Protein AF-A0A6I9YTQ7-F1 (afdb_monomer_lite)

InterPro domains:
  IPR002157 Cobalamin (vitamin B12)-binding protein [PF01122] (11-145)
  IPR051588 Eukaryotic Cobalamin Transport [PTHR10559] (9-143)

Structure (mmCIF, N/CA/C/O backbone):
data_AF-A0A6I9YTQ7-F1
#
_entry.id   AF-A0A6I9YTQ7-F1
#
loop_
_atom_site.group_PDB
_atom_site.id
_atom_site.type_symbol
_atom_site.label_atom_id
_atom_site.label_alt_id
_atom_site.label_comp_id
_atom_site.label_asym_id
_atom_site.label_entity_id
_atom_site.label_seq_id
_atom_site.pdbx_PDB_ins_code
_atom_site.Cartn_x
_atom_site.Cartn_y
_atom_site.Cartn_z
_atom_site.occupancy
_atom_site.B_iso_or_equiv
_atom_site.auth_seq_id
_atom_site.auth_comp_id
_atom_site.auth_asym_id
_atom_site.auth_atom_id
_atom_site.pdbx_PDB_model_num
ATOM 1 N N . MET A 1 1 ? 50.886 -13.003 27.358 1.00 50.38 1 MET A N 1
ATOM 2 C CA . MET A 1 1 ? 50.656 -13.847 26.163 1.00 50.38 1 MET A CA 1
ATOM 3 C C . MET A 1 1 ? 49.632 -14.971 26.428 1.00 50.38 1 MET A C 1
ATOM 5 O O . MET A 1 1 ? 49.794 -16.060 25.910 1.00 50.38 1 MET A O 1
ATOM 9 N N . PHE A 1 2 ? 48.572 -14.715 27.217 1.00 50.53 2 PHE A N 1
ATOM 10 C CA . PHE A 1 2 ? 47.535 -15.708 27.590 1.00 50.53 2 PHE A CA 1
ATOM 11 C C . PHE A 1 2 ? 46.113 -15.321 27.120 1.00 50.53 2 PHE A C 1
ATOM 13 O O . PHE A 1 2 ? 45.214 -16.151 27.140 1.00 50.53 2 PHE A O 1
ATOM 20 N N . PHE A 1 3 ? 45.904 -14.079 26.661 1.00 53.28 3 PHE A N 1
ATOM 21 C CA . PHE A 1 3 ? 44.574 -13.552 26.312 1.00 53.28 3 PHE A CA 1
ATOM 22 C C . PHE A 1 3 ? 44.107 -13.871 24.878 1.00 53.28 3 PHE A C 1
ATOM 24 O O . PHE A 1 3 ? 42.905 -13.945 24.648 1.00 53.28 3 PHE A O 1
ATOM 31 N N . LEU A 1 4 ? 45.017 -14.118 23.923 1.00 53.78 4 LEU A N 1
ATOM 32 C CA . LEU A 1 4 ? 44.629 -14.445 22.538 1.00 53.78 4 LEU A CA 1
ATOM 33 C C . LEU A 1 4 ? 44.036 -15.858 22.386 1.00 53.78 4 LEU A C 1
ATOM 35 O O . LEU A 1 4 ? 43.220 -16.089 21.498 1.00 53.78 4 LEU A O 1
ATOM 39 N N . TRP A 1 5 ? 44.406 -16.802 23.257 1.00 53.66 5 TRP A N 1
ATOM 40 C CA . TRP A 1 5 ? 43.947 -18.196 23.169 1.00 53.66 5 TRP A CA 1
ATOM 41 C C . TRP A 1 5 ? 42.484 -18.395 23.599 1.00 53.66 5 TRP A C 1
ATOM 43 O O . TRP A 1 5 ? 41.856 -19.357 23.171 1.00 53.66 5 TRP A O 1
ATOM 53 N N . LEU A 1 6 ? 41.917 -17.474 24.390 1.00 56.22 6 LEU A N 1
ATOM 54 C CA . LEU A 1 6 ? 40.506 -17.501 24.807 1.00 56.22 6 LEU A CA 1
ATOM 55 C C . LEU A 1 6 ? 39.560 -16.764 23.840 1.00 56.22 6 LEU A C 1
ATOM 57 O O . LEU A 1 6 ? 38.356 -17.004 23.872 1.00 56.22 6 LEU A O 1
ATOM 61 N N . GLN A 1 7 ? 40.077 -15.904 22.955 1.00 58.56 7 GLN A N 1
ATOM 62 C CA . GLN A 1 7 ? 39.262 -15.174 21.969 1.00 58.56 7 GLN A CA 1
ATOM 63 C C . GLN A 1 7 ? 38.873 -16.036 20.761 1.00 58.56 7 GLN A C 1
ATOM 65 O O . GLN A 1 7 ? 37.756 -15.926 20.260 1.00 58.56 7 GLN A O 1
ATOM 70 N N . LEU A 1 8 ? 39.767 -16.924 20.321 1.00 61.59 8 LEU A N 1
ATOM 71 C CA . LEU A 1 8 ? 39.533 -17.874 19.227 1.00 61.59 8 LEU A CA 1
ATOM 72 C C . LEU A 1 8 ? 38.316 -18.797 19.443 1.00 61.59 8 LEU A C 1
ATOM 74 O O . LEU A 1 8 ? 37.478 -18.869 18.541 1.00 61.59 8 LEU A O 1
ATOM 78 N N . PRO A 1 9 ? 38.145 -19.468 20.601 1.00 62.47 9 PRO A N 1
ATOM 79 C CA . PRO A 1 9 ? 36.967 -20.301 20.828 1.00 62.47 9 PRO A CA 1
ATOM 80 C C . PRO A 1 9 ? 35.684 -19.468 20.922 1.00 62.47 9 PRO A C 1
ATOM 82 O O . PRO A 1 9 ? 34.648 -19.922 20.453 1.00 62.47 9 PRO A O 1
ATOM 85 N N . PHE A 1 10 ? 35.746 -18.239 21.448 1.00 61.22 10 PHE A N 1
ATOM 86 C CA . PHE A 1 10 ? 34.584 -17.348 21.555 1.00 61.22 10 PHE A CA 1
ATOM 87 C C . PHE A 1 10 ? 34.112 -16.833 20.182 1.00 61.22 10 PHE A C 1
ATOM 89 O O . PHE A 1 10 ? 32.917 -16.837 19.896 1.00 61.22 10 PHE A O 1
ATOM 96 N N . LEU A 1 11 ? 35.047 -16.464 19.295 1.00 63.09 11 LEU A N 1
ATOM 97 C CA . LEU A 1 11 ? 34.767 -16.085 17.901 1.00 63.09 11 LEU A CA 1
ATOM 98 C C . LEU A 1 11 ? 34.219 -17.255 17.072 1.00 63.09 11 LEU A C 1
ATOM 100 O O . LEU A 1 11 ? 33.341 -17.056 16.229 1.00 63.09 11 LEU A O 1
ATOM 104 N N . SER A 1 12 ? 34.722 -18.466 17.328 1.00 61.56 12 SER A N 1
ATOM 105 C CA . SER A 1 12 ? 34.233 -19.691 16.693 1.00 61.56 12 SER A CA 1
ATOM 106 C C . SER A 1 12 ? 32.809 -20.021 17.157 1.00 61.56 12 SER A C 1
ATOM 108 O O . SER A 1 12 ? 31.930 -20.248 16.328 1.00 61.56 12 SER A O 1
ATOM 110 N N . LEU A 1 13 ? 32.533 -19.931 18.466 1.00 62.69 13 LEU A N 1
ATOM 111 C CA . LEU A 1 13 ? 31.191 -20.139 19.024 1.00 62.69 13 LEU A CA 1
ATOM 112 C C . LEU A 1 13 ? 30.168 -19.137 18.462 1.00 62.69 13 LEU A C 1
ATOM 114 O O . LEU A 1 13 ? 29.038 -19.515 18.166 1.00 62.69 13 LEU A O 1
ATOM 118 N N . PHE A 1 14 ? 30.572 -17.875 18.276 1.00 60.53 14 PHE A N 1
ATOM 119 C CA . PHE A 1 14 ? 29.727 -16.850 17.663 1.00 60.53 14 PHE A CA 1
ATOM 120 C C . PHE A 1 14 ? 29.397 -17.219 16.209 1.00 60.53 14 PHE A C 1
ATOM 122 O O . PHE A 1 14 ? 28.226 -17.274 15.862 1.00 60.53 14 PHE A O 1
ATOM 129 N N . HIS A 1 15 ? 30.378 -17.599 15.380 1.00 61.12 15 HIS A N 1
ATOM 130 C CA . HIS A 1 15 ? 30.109 -18.047 14.003 1.00 61.12 15 HIS A CA 1
ATOM 131 C C . HIS A 1 15 ? 29.115 -19.216 13.931 1.00 61.12 15 HIS A C 1
ATOM 133 O O . HIS A 1 15 ? 28.204 -19.174 13.109 1.00 61.12 15 HIS A O 1
ATOM 139 N N . PHE A 1 16 ? 29.229 -20.215 14.812 1.00 60.81 16 PHE A N 1
ATOM 140 C CA . PHE A 1 16 ? 28.284 -21.341 14.853 1.00 60.81 16 PHE A CA 1
ATOM 141 C C . PHE A 1 16 ? 26.855 -20.938 15.248 1.00 60.81 16 PHE A C 1
ATOM 143 O O . PHE A 1 16 ? 25.898 -21.563 14.797 1.00 60.81 16 PHE A O 1
ATOM 150 N N . LEU A 1 17 ? 26.685 -19.890 16.061 1.00 59.50 17 LEU A N 1
ATOM 151 C CA . LEU A 1 17 ? 25.357 -19.373 16.402 1.00 59.50 17 LEU A CA 1
ATOM 152 C C . LEU A 1 17 ? 24.709 -18.647 15.208 1.00 59.50 17 LEU A C 1
ATOM 154 O O . LEU A 1 17 ? 23.514 -18.825 14.974 1.00 59.50 17 LEU A O 1
ATOM 158 N N . PHE A 1 18 ? 25.486 -17.903 14.410 1.00 57.84 18 PHE A N 1
ATOM 159 C CA . PHE A 1 18 ? 24.973 -17.171 13.239 1.00 57.84 18 PHE A CA 1
ATOM 160 C C . PHE A 1 18 ? 24.726 -18.051 12.006 1.00 57.84 18 PHE A C 1
ATOM 162 O O . PHE A 1 18 ? 23.874 -17.709 11.192 1.00 57.84 18 PHE A O 1
ATOM 169 N N . THR A 1 19 ? 25.405 -19.193 11.862 1.00 57.09 19 THR A N 1
ATOM 170 C CA . THR A 1 19 ? 25.193 -20.103 10.719 1.00 57.09 19 THR A CA 1
ATOM 171 C C . THR A 1 19 ? 23.919 -20.944 10.825 1.00 57.09 19 THR A C 1
ATOM 173 O O . THR A 1 19 ? 23.505 -21.543 9.836 1.00 57.09 19 THR A O 1
ATOM 176 N N . SER A 1 20 ? 23.281 -20.990 12.000 1.00 56.31 20 SER A N 1
ATOM 177 C CA . SER A 1 20 ? 22.066 -21.788 12.231 1.00 56.31 20 SER A CA 1
ATOM 178 C C . SER A 1 20 ? 20.759 -21.082 11.854 1.00 56.31 20 SER A C 1
ATOM 180 O O . SER A 1 20 ? 19.710 -21.724 11.795 1.00 56.31 20 SER A O 1
ATOM 182 N N . VAL A 1 21 ? 20.802 -19.781 11.550 1.00 61.62 21 VAL A N 1
ATOM 183 C CA . VAL A 1 21 ? 19.638 -19.066 11.024 1.00 61.62 21 VAL A CA 1
ATOM 184 C C . VAL A 1 21 ? 19.638 -19.241 9.510 1.00 61.62 21 VAL A C 1
ATOM 186 O O . VAL A 1 21 ? 20.279 -18.481 8.789 1.00 61.62 21 VAL A O 1
ATOM 189 N N . GLN A 1 22 ? 18.922 -20.252 9.014 1.00 63.44 22 GLN A N 1
ATOM 190 C CA . GLN A 1 22 ? 18.491 -20.238 7.619 1.00 63.44 22 GLN A CA 1
ATOM 191 C C . GLN A 1 22 ? 17.595 -19.009 7.450 1.00 63.44 22 GLN A C 1
ATOM 193 O O . GLN A 1 22 ? 16.437 -19.009 7.866 1.00 63.44 22 GLN A O 1
ATOM 198 N N . LEU A 1 23 ? 18.158 -17.925 6.918 1.00 71.25 23 LEU A N 1
ATOM 199 C CA . LEU A 1 23 ? 17.369 -16.786 6.481 1.00 71.25 23 LEU A CA 1
ATOM 200 C C . LEU A 1 23 ? 16.379 -17.321 5.441 1.00 71.25 23 LEU A C 1
ATOM 202 O O . LEU A 1 23 ? 16.788 -17.989 4.491 1.00 71.25 23 LEU A O 1
ATOM 206 N N . CYS A 1 24 ? 15.084 -17.061 5.631 1.00 84.94 24 CYS A N 1
ATOM 207 C CA . CYS A 1 24 ? 14.051 -17.325 4.628 1.00 84.94 24 CYS A CA 1
ATOM 208 C C . CYS A 1 24 ? 14.218 -16.346 3.454 1.00 84.94 24 CYS A C 1
ATOM 210 O O . CYS A 1 24 ? 13.371 -15.485 3.221 1.00 84.94 24 CYS A O 1
ATOM 212 N N . GLU A 1 25 ? 15.353 -16.430 2.768 1.00 85.81 25 GLU A N 1
ATOM 213 C CA . GLU A 1 25 ? 15.684 -15.613 1.617 1.00 85.81 25 GLU A CA 1
ATOM 214 C C . GLU A 1 25 ? 15.081 -16.260 0.375 1.00 85.81 25 GLU A C 1
ATOM 216 O O . GLU A 1 25 ? 15.304 -17.435 0.076 1.00 85.81 25 GLU A O 1
ATOM 221 N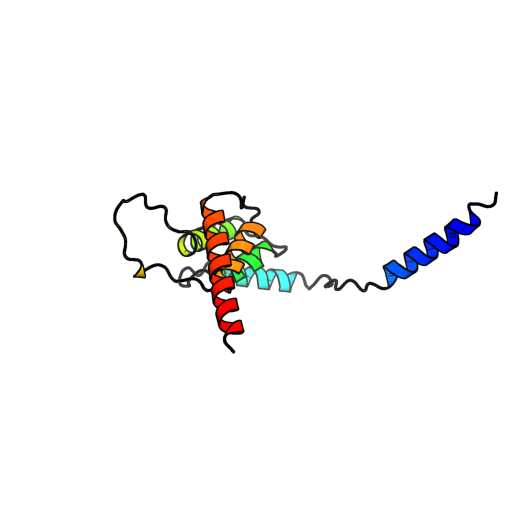 N . ILE A 1 26 ? 14.263 -15.488 -0.331 1.00 84.25 26 ILE A N 1
ATOM 222 C CA . ILE A 1 26 ? 13.717 -15.907 -1.614 1.00 84.25 26 ILE A CA 1
ATOM 223 C C . ILE A 1 26 ? 14.825 -15.669 -2.645 1.00 84.25 26 ILE A C 1
ATOM 225 O O . ILE A 1 26 ? 15.258 -14.523 -2.791 1.00 84.25 26 ILE A O 1
ATOM 229 N N . PRO A 1 27 ? 15.307 -16.708 -3.352 1.00 86.88 27 PRO A N 1
ATOM 230 C CA . PRO A 1 27 ? 16.331 -16.522 -4.370 1.00 86.88 27 PRO A CA 1
ATOM 231 C C . PRO A 1 27 ? 15.807 -15.612 -5.484 1.00 86.88 27 PRO A C 1
ATOM 233 O O . PRO A 1 27 ? 14.601 -15.546 -5.731 1.00 86.88 27 PRO A O 1
ATOM 236 N N . ALA A 1 28 ? 16.720 -14.936 -6.185 1.00 86.38 28 ALA A N 1
ATOM 237 C CA . ALA A 1 28 ? 16.356 -14.110 -7.330 1.00 86.38 28 ALA A CA 1
ATOM 238 C C . ALA A 1 28 ? 15.526 -14.929 -8.337 1.00 86.38 28 ALA A C 1
ATOM 240 O O . ALA A 1 28 ? 15.967 -15.970 -8.830 1.00 86.38 28 ALA A O 1
ATOM 241 N N . GLY A 1 29 ? 14.299 -14.475 -8.595 1.00 85.31 29 GLY A N 1
ATOM 242 C CA . GLY A 1 29 ? 13.380 -15.122 -9.526 1.00 85.31 29 GLY A CA 1
ATOM 243 C C . GLY A 1 29 ? 13.727 -14.844 -10.990 1.00 85.31 29 GLY A C 1
ATOM 244 O O . GLY A 1 29 ? 14.645 -14.089 -11.308 1.00 85.31 29 GLY A O 1
ATOM 245 N N . ASN A 1 30 ? 12.956 -15.437 -11.902 1.00 93.00 30 ASN A N 1
ATOM 246 C CA . ASN A 1 30 ? 13.064 -15.130 -13.326 1.00 93.00 30 ASN A CA 1
ATOM 247 C C . ASN A 1 30 ? 12.597 -13.685 -13.583 1.00 93.00 30 ASN A C 1
ATOM 249 O O . ASN A 1 30 ? 11.425 -13.363 -13.373 1.00 93.00 30 ASN A O 1
ATOM 253 N N . LEU A 1 31 ? 13.516 -12.837 -14.051 1.00 91.62 31 LEU A N 1
ATOM 254 C CA . LEU A 1 31 ? 13.271 -11.413 -14.276 1.00 91.62 31 LEU A CA 1
ATOM 255 C C . LEU A 1 31 ? 12.144 -11.157 -15.288 1.00 91.62 31 LEU A C 1
ATOM 257 O O . LEU A 1 31 ? 11.315 -10.285 -15.050 1.00 91.62 31 LEU A O 1
ATOM 261 N N . GLU A 1 32 ? 12.061 -11.939 -16.366 1.00 93.75 32 GLU A N 1
ATOM 262 C CA . GLU A 1 32 ? 11.019 -11.782 -17.390 1.00 93.75 32 GLU A CA 1
ATOM 263 C C . GLU A 1 32 ? 9.628 -12.079 -16.820 1.00 93.75 32 GLU A C 1
ATOM 265 O O . GLU A 1 32 ? 8.676 -11.351 -17.095 1.00 93.75 32 GLU A O 1
ATOM 270 N N . LEU A 1 33 ? 9.507 -13.108 -15.971 1.00 93.88 33 LEU A N 1
ATOM 271 C CA . LEU A 1 33 ? 8.240 -13.429 -15.304 1.00 93.88 33 LEU A CA 1
ATOM 272 C C . LEU A 1 33 ? 7.829 -12.341 -14.307 1.00 93.88 33 LEU A C 1
ATOM 274 O O . LEU A 1 33 ? 6.650 -12.000 -14.226 1.00 93.88 33 LEU A O 1
ATOM 278 N N . ILE A 1 34 ? 8.789 -11.777 -13.568 1.00 91.75 34 ILE A N 1
ATOM 279 C CA . ILE A 1 34 ? 8.536 -10.673 -12.630 1.00 91.75 34 ILE A CA 1
ATOM 280 C C . ILE A 1 34 ? 8.079 -9.423 -13.394 1.00 91.75 34 ILE A C 1
ATOM 282 O O . ILE A 1 34 ? 7.104 -8.784 -13.002 1.00 91.75 34 ILE A O 1
ATOM 286 N N . GLN A 1 35 ? 8.732 -9.100 -14.511 1.00 92.56 35 GLN A N 1
ATOM 287 C CA . GLN A 1 35 ? 8.359 -7.968 -15.360 1.00 92.56 35 GLN A CA 1
ATOM 288 C C . GLN A 1 35 ? 6.991 -8.167 -16.017 1.00 92.56 35 GLN A C 1
ATOM 290 O O . GLN A 1 35 ? 6.186 -7.234 -16.045 1.00 92.56 35 GLN A O 1
ATOM 295 N N . ALA A 1 36 ? 6.691 -9.381 -16.487 1.00 94.56 36 ALA A N 1
ATOM 296 C CA . ALA A 1 36 ? 5.375 -9.725 -17.013 1.00 94.56 36 ALA A CA 1
ATOM 297 C C . ALA A 1 36 ? 4.286 -9.552 -15.943 1.00 94.56 36 ALA A C 1
ATOM 299 O O . ALA A 1 36 ? 3.274 -8.903 -16.205 1.00 94.56 36 ALA A O 1
ATOM 300 N N . LEU A 1 37 ? 4.520 -10.041 -14.719 1.00 94.06 37 LEU A N 1
ATOM 301 C CA . LEU A 1 37 ? 3.599 -9.847 -13.599 1.00 94.06 37 LEU A CA 1
ATOM 302 C C . LEU A 1 37 ? 3.394 -8.359 -13.289 1.00 94.06 37 LEU A C 1
ATOM 304 O O . LEU A 1 37 ? 2.256 -7.915 -13.168 1.00 94.06 37 LEU A O 1
ATOM 308 N N . ASN A 1 38 ? 4.471 -7.572 -13.208 1.00 93.88 38 ASN A N 1
ATOM 309 C CA . ASN A 1 38 ? 4.370 -6.138 -12.942 1.00 93.88 38 ASN A CA 1
ATOM 310 C C . ASN A 1 38 ? 3.590 -5.404 -14.045 1.00 93.88 38 ASN A C 1
ATOM 312 O O . ASN A 1 38 ? 2.792 -4.515 -13.758 1.00 93.88 38 ASN A O 1
ATOM 316 N N . SER A 1 39 ? 3.770 -5.807 -15.308 1.00 93.12 39 SER A N 1
ATOM 317 C CA . SER A 1 39 ? 3.003 -5.275 -16.437 1.00 93.12 39 SER A CA 1
ATOM 318 C C . SER A 1 39 ? 1.507 -5.567 -16.302 1.00 93.12 39 SER A C 1
ATOM 320 O O . SER A 1 39 ? 0.696 -4.665 -16.507 1.00 93.12 39 SER A O 1
ATOM 322 N N . GLU A 1 40 ? 1.131 -6.785 -15.906 1.00 94.19 40 GLU A N 1
ATOM 323 C CA . GLU A 1 40 ? -0.272 -7.136 -15.654 1.00 94.19 40 GLU A CA 1
ATOM 324 C C . GLU A 1 40 ? -0.863 -6.343 -14.476 1.00 94.19 40 GLU A C 1
ATOM 326 O O . GLU A 1 40 ? -1.976 -5.829 -14.582 1.00 94.19 40 GLU A O 1
ATOM 331 N N . LEU A 1 41 ? -0.105 -6.146 -13.389 1.00 94.19 41 LEU A N 1
ATOM 332 C CA . LEU A 1 41 ? -0.542 -5.306 -12.264 1.00 94.19 41 LEU A CA 1
ATOM 333 C C . LEU A 1 41 ? -0.750 -3.842 -12.687 1.00 94.19 41 LEU A C 1
ATOM 335 O O . LEU A 1 41 ? -1.724 -3.215 -12.273 1.00 94.19 41 LEU A O 1
ATOM 339 N N . LEU A 1 42 ? 0.122 -3.299 -13.542 1.00 93.69 42 LEU A N 1
ATOM 340 C CA . LEU A 1 42 ? -0.031 -1.941 -14.074 1.00 93.69 42 LEU A CA 1
ATOM 341 C C . LEU A 1 42 ? -1.260 -1.807 -14.981 1.00 93.69 42 LEU A C 1
ATOM 343 O O . LEU A 1 42 ? -1.958 -0.800 -14.900 1.00 93.69 42 LEU A O 1
ATOM 347 N N . LYS A 1 43 ? -1.568 -2.819 -15.802 1.00 92.62 43 LYS A N 1
ATOM 348 C CA . LYS A 1 43 ? -2.807 -2.838 -16.600 1.00 92.62 43 LYS A CA 1
ATOM 349 C C . LYS A 1 43 ? -4.049 -2.865 -15.709 1.00 92.62 43 LYS A C 1
ATOM 351 O O . LYS A 1 43 ? -5.022 -2.183 -16.011 1.00 92.62 43 LYS A O 1
ATOM 356 N N . ALA A 1 44 ? -4.013 -3.619 -14.609 1.00 91.88 44 ALA A N 1
ATOM 357 C CA . ALA A 1 44 ? -5.108 -3.651 -13.641 1.00 91.88 44 ALA A CA 1
ATOM 358 C C . ALA A 1 44 ? -5.305 -2.289 -12.949 1.00 91.88 44 ALA A C 1
ATOM 360 O O . ALA A 1 44 ? -6.436 -1.869 -12.722 1.00 91.88 44 ALA A O 1
ATOM 361 N N . VAL A 1 45 ? -4.216 -1.568 -12.664 1.00 91.69 45 VAL A N 1
ATOM 362 C CA . VAL A 1 45 ? -4.265 -0.196 -12.134 1.00 91.69 45 VAL A CA 1
ATOM 363 C C . VAL A 1 45 ? -4.890 0.791 -13.124 1.00 91.69 45 VAL A C 1
ATOM 365 O O . VAL A 1 45 ? -5.659 1.663 -12.707 1.00 91.69 45 VAL A O 1
ATOM 368 N N . ASP A 1 46 ? -4.600 0.642 -14.418 1.00 88.12 46 ASP A N 1
ATOM 369 C CA . ASP A 1 46 ? -5.158 1.492 -15.477 1.00 88.12 46 ASP A CA 1
ATOM 370 C C . ASP A 1 46 ? -6.664 1.268 -15.698 1.00 88.12 46 ASP A C 1
ATOM 372 O O . ASP A 1 46 ? -7.340 2.139 -16.253 1.00 88.12 46 ASP A O 1
ATOM 376 N N . ASP A 1 47 ? -7.215 0.129 -15.264 1.00 85.06 47 ASP A N 1
ATOM 377 C CA . ASP A 1 47 ? -8.648 -0.142 -15.355 1.00 85.06 47 ASP A CA 1
ATOM 378 C C . ASP A 1 47 ? -9.429 0.745 -14.365 1.00 85.06 47 ASP A C 1
ATOM 380 O O . ASP A 1 47 ? -9.655 0.440 -13.189 1.00 85.06 47 ASP A O 1
ATOM 384 N N . GLY A 1 48 ? -9.848 1.906 -14.866 1.00 78.00 48 GLY A N 1
ATOM 385 C CA . GLY A 1 48 ? -10.651 2.884 -14.136 1.00 78.00 48 GLY A CA 1
ATOM 386 C C . GLY A 1 48 ? -12.081 2.431 -13.828 1.00 78.00 48 GLY A C 1
ATOM 387 O O . GLY A 1 48 ? -12.783 3.144 -13.111 1.00 78.00 48 GLY A O 1
ATOM 388 N N . SER A 1 49 ? -12.533 1.286 -14.355 1.00 78.81 49 SER A N 1
ATOM 389 C CA . SER A 1 49 ? -13.894 0.787 -14.125 1.00 78.81 49 SER A CA 1
ATOM 390 C C . SER A 1 49 ? -14.083 0.172 -12.736 1.00 78.81 49 SER A C 1
ATOM 392 O O . SER A 1 49 ? -15.208 0.116 -12.234 1.00 78.81 49 SER A O 1
ATOM 394 N N . GLN A 1 50 ? -12.988 -0.248 -12.097 1.00 83.44 50 GLN A N 1
ATOM 395 C CA . GLN A 1 50 ? -13.001 -0.919 -10.801 1.00 83.44 50 GLN A CA 1
ATOM 396 C C . GLN A 1 50 ? -12.700 0.049 -9.649 1.00 83.44 50 GLN A C 1
ATOM 398 O O . GLN A 1 50 ? -11.984 1.049 -9.790 1.00 83.44 50 GLN A O 1
ATOM 403 N N . GLU A 1 51 ? -13.260 -0.254 -8.476 1.00 86.12 51 GLU A N 1
ATOM 404 C CA . GLU A 1 51 ? -12.910 0.445 -7.240 1.00 86.12 51 GLU A CA 1
ATOM 405 C C . GLU A 1 51 ? -11.444 0.140 -6.882 1.00 86.12 51 GLU A C 1
ATOM 407 O O . GLU A 1 51 ? -11.042 -1.022 -6.948 1.00 86.12 51 GLU A O 1
ATOM 412 N N . PRO A 1 52 ? -10.627 1.147 -6.524 1.00 91.88 52 PRO A N 1
ATOM 413 C CA . PRO A 1 52 ? -9.205 0.928 -6.306 1.00 91.88 52 PRO A CA 1
ATOM 414 C C . PRO A 1 52 ? -8.946 0.070 -5.058 1.00 91.88 52 PRO A C 1
ATOM 416 O O . PRO A 1 52 ? -9.363 0.416 -3.952 1.00 91.88 52 PRO A O 1
ATOM 419 N N . ASP A 1 53 ? -8.201 -1.021 -5.237 1.00 93.12 53 ASP A N 1
ATOM 420 C CA . ASP A 1 53 ? -7.728 -1.906 -4.170 1.00 93.12 53 ASP A CA 1
ATOM 421 C C . ASP A 1 53 ? -6.350 -1.450 -3.634 1.00 93.12 53 ASP A C 1
ATOM 423 O O . ASP A 1 53 ? -5.381 -1.382 -4.405 1.00 93.12 53 ASP A O 1
ATOM 427 N N . PRO A 1 54 ? -6.211 -1.151 -2.327 1.00 95.31 54 PRO A N 1
ATOM 428 C CA . PRO A 1 54 ? -4.932 -0.791 -1.719 1.00 95.31 54 PRO A CA 1
ATOM 429 C C . PRO A 1 54 ? -3.893 -1.924 -1.721 1.00 95.31 54 PRO A C 1
ATOM 431 O O . PRO A 1 54 ? -2.699 -1.631 -1.632 1.00 95.31 54 PRO A O 1
ATOM 434 N N . SER A 1 55 ? -4.299 -3.193 -1.838 1.00 95.69 55 SER A N 1
ATOM 435 C CA . SER A 1 55 ? -3.376 -4.329 -1.951 1.00 95.69 55 SER A CA 1
ATOM 436 C C . SER A 1 55 ? -2.566 -4.275 -3.252 1.00 95.69 55 SER A C 1
ATOM 438 O O . SER A 1 55 ? -1.351 -4.478 -3.233 1.00 95.69 55 SER A O 1
ATOM 440 N N . LEU A 1 56 ? -3.215 -3.887 -4.356 1.00 95.50 56 LEU A N 1
ATOM 441 C CA . LEU A 1 56 ? -2.593 -3.729 -5.668 1.00 95.50 56 LEU A CA 1
ATOM 442 C C . LEU A 1 56 ? -1.544 -2.614 -5.650 1.00 95.50 56 LEU A C 1
ATOM 444 O O . LEU A 1 56 ? -0.427 -2.784 -6.138 1.00 95.50 56 LEU A O 1
ATOM 448 N N . TYR A 1 57 ? -1.877 -1.491 -5.010 1.00 96.00 57 TYR A N 1
ATOM 449 C CA . TYR A 1 57 ? -0.928 -0.399 -4.817 1.00 96.00 57 TYR A CA 1
ATOM 450 C C . TYR A 1 57 ? 0.279 -0.825 -3.977 1.00 96.00 57 TYR A C 1
ATOM 452 O O . TYR A 1 57 ? 1.421 -0.528 -4.326 1.00 96.00 57 TYR A O 1
ATOM 460 N N . LEU A 1 58 ? 0.036 -1.542 -2.875 1.00 96.25 58 LEU A N 1
ATOM 461 C CA . LEU A 1 58 ? 1.098 -2.035 -2.005 1.00 96.25 58 LEU A CA 1
ATOM 462 C C . LEU A 1 58 ? 2.026 -3.008 -2.747 1.00 96.25 58 LEU A C 1
ATOM 464 O O . LEU A 1 58 ? 3.240 -2.906 -2.594 1.00 96.25 58 LEU A O 1
ATOM 468 N N . ALA A 1 59 ? 1.479 -3.895 -3.583 1.00 95.38 59 ALA A N 1
ATOM 469 C CA . ALA A 1 59 ? 2.263 -4.813 -4.408 1.00 95.38 59 ALA A CA 1
ATOM 470 C C . ALA A 1 59 ? 3.200 -4.065 -5.371 1.00 95.38 59 ALA A C 1
ATOM 472 O O . ALA A 1 59 ? 4.389 -4.370 -5.415 1.00 95.38 59 ALA A O 1
ATOM 473 N N . LEU A 1 60 ? 2.704 -3.039 -6.073 1.00 95.25 60 LEU A N 1
ATOM 474 C CA . LEU A 1 60 ? 3.527 -2.209 -6.964 1.00 95.25 60 LEU A CA 1
ATOM 475 C C . LEU A 1 60 ? 4.622 -1.445 -6.205 1.00 95.25 60 LEU A C 1
ATOM 477 O O . LEU A 1 60 ? 5.762 -1.378 -6.653 1.00 95.25 60 LEU A O 1
ATOM 481 N N . ARG A 1 61 ? 4.309 -0.902 -5.021 1.00 95.25 61 ARG A N 1
ATOM 482 C CA . ARG A 1 61 ? 5.287 -0.165 -4.202 1.00 95.25 61 ARG A CA 1
ATOM 483 C C . ARG A 1 61 ? 6.367 -1.042 -3.576 1.00 95.25 61 ARG A C 1
ATOM 485 O O . ARG A 1 61 ? 7.441 -0.525 -3.285 1.00 95.25 61 ARG A O 1
ATOM 492 N N . LEU A 1 62 ? 6.078 -2.318 -3.331 1.00 93.50 62 LEU A N 1
ATOM 493 C CA . LEU A 1 62 ? 7.036 -3.289 -2.791 1.00 93.50 62 LEU A CA 1
ATOM 494 C C . LEU A 1 62 ? 7.770 -4.083 -3.885 1.00 93.50 62 LEU A C 1
ATOM 496 O O . LEU A 1 62 ? 8.715 -4.803 -3.570 1.00 93.50 62 LEU A O 1
ATOM 500 N N . SER A 1 63 ? 7.338 -3.969 -5.143 1.00 92.25 63 SER A N 1
ATOM 501 C CA . SER A 1 63 ? 8.028 -4.519 -6.311 1.00 92.25 63 SER A CA 1
ATOM 502 C C . SER A 1 63 ? 9.367 -3.815 -6.541 1.00 92.25 63 SER A C 1
ATOM 504 O O . SER A 1 63 ? 9.547 -2.667 -6.148 1.00 92.25 63 SER A O 1
ATOM 506 N N . ASN A 1 64 ? 10.295 -4.484 -7.227 1.00 89.00 64 ASN A N 1
ATOM 507 C CA . ASN A 1 64 ? 11.540 -3.860 -7.688 1.00 89.00 64 ASN A CA 1
ATOM 508 C C . ASN A 1 64 ? 11.337 -2.973 -8.931 1.00 89.00 64 ASN A C 1
ATOM 510 O O . ASN A 1 64 ? 12.203 -2.164 -9.253 1.00 89.00 64 ASN A O 1
ATOM 514 N N . GLU A 1 65 ? 10.225 -3.149 -9.645 1.00 89.06 65 GLU A N 1
ATOM 515 C CA . GLU A 1 65 ? 9.924 -2.462 -10.901 1.00 89.06 65 GLU A CA 1
ATOM 516 C C . GLU A 1 65 ? 8.818 -1.429 -10.669 1.00 89.06 65 GLU A C 1
ATOM 518 O O . GLU A 1 65 ? 7.708 -1.785 -10.266 1.00 89.06 65 GLU A O 1
ATOM 523 N N . HIS A 1 66 ? 9.096 -0.158 -10.964 1.00 91.44 66 HIS A N 1
ATOM 524 C CA . HIS A 1 66 ? 8.195 0.947 -10.634 1.00 91.44 66 HIS A CA 1
ATOM 525 C C . HIS A 1 66 ? 7.735 1.738 -11.853 1.00 91.44 66 HIS A C 1
ATOM 527 O O . HIS A 1 66 ? 8.527 2.091 -12.728 1.00 91.44 66 HIS A O 1
ATOM 533 N N . ASN A 1 67 ? 6.464 2.134 -11.833 1.00 93.69 67 ASN A N 1
ATOM 534 C CA . ASN A 1 67 ? 5.940 3.198 -12.683 1.00 93.69 67 ASN A CA 1
ATOM 535 C C . ASN A 1 67 ? 5.378 4.296 -11.778 1.00 93.69 67 ASN A C 1
ATOM 537 O O . ASN A 1 67 ? 4.197 4.308 -11.437 1.00 93.69 67 ASN A O 1
ATOM 541 N N . LEU A 1 68 ? 6.254 5.215 -11.366 1.00 93.56 68 LEU A N 1
ATOM 542 C CA . LEU A 1 68 ? 5.943 6.226 -10.350 1.00 93.56 68 LEU A CA 1
ATOM 543 C C . LEU A 1 68 ? 4.796 7.165 -10.745 1.00 93.56 68 LEU A C 1
ATOM 545 O O . LEU A 1 68 ? 4.138 7.719 -9.867 1.00 93.56 68 LEU A O 1
ATOM 549 N N . GLU A 1 69 ? 4.578 7.374 -12.043 1.00 94.31 69 GLU A N 1
ATOM 550 C CA . GLU A 1 69 ? 3.475 8.189 -12.552 1.00 94.31 69 GLU A CA 1
ATOM 551 C C . GLU A 1 69 ? 2.139 7.487 -12.307 1.00 94.31 69 GLU A C 1
ATOM 553 O O . GLU A 1 69 ? 1.308 8.003 -11.559 1.00 94.31 69 GLU A O 1
ATOM 558 N N . LYS A 1 70 ? 1.987 6.256 -12.807 1.00 93.38 70 LYS A N 1
ATOM 559 C CA . LYS A 1 70 ? 0.772 5.454 -12.603 1.00 93.38 70 LYS A CA 1
ATOM 560 C C . LYS A 1 70 ? 0.512 5.136 -11.137 1.00 93.38 70 LYS A C 1
ATOM 562 O O . LYS A 1 70 ? -0.623 5.191 -10.672 1.00 93.38 70 LYS A O 1
ATOM 567 N N . GLU A 1 71 ? 1.564 4.838 -10.379 1.00 95.31 71 GLU A N 1
ATOM 568 C CA . GLU A 1 71 ? 1.467 4.626 -8.935 1.00 95.31 71 GLU A CA 1
ATOM 569 C C . GLU A 1 71 ? 0.923 5.873 -8.224 1.00 95.31 71 GLU A C 1
ATOM 571 O O . GLU A 1 71 ? 0.078 5.755 -7.336 1.00 95.31 71 GLU A O 1
ATOM 576 N N . ARG A 1 72 ? 1.366 7.076 -8.611 1.00 95.06 72 ARG A N 1
ATOM 577 C CA . ARG A 1 72 ? 0.852 8.328 -8.039 1.00 95.06 72 ARG A CA 1
ATOM 578 C C . ARG A 1 72 ? -0.621 8.533 -8.384 1.00 95.06 72 ARG A C 1
ATOM 580 O O . ARG A 1 72 ? -1.410 8.802 -7.485 1.00 95.06 72 ARG A O 1
ATOM 587 N N . GLU A 1 73 ? -0.996 8.355 -9.646 1.00 94.38 73 GLU A N 1
ATOM 588 C CA . GLU A 1 73 ? -2.389 8.490 -10.091 1.00 94.38 73 GLU A CA 1
ATOM 589 C C . GLU A 1 73 ? -3.320 7.506 -9.369 1.00 94.38 73 GLU A C 1
ATOM 591 O O . GLU A 1 73 ? -4.409 7.865 -8.911 1.00 94.38 73 GLU A O 1
ATOM 596 N N . TYR A 1 74 ? -2.879 6.259 -9.194 1.00 95.75 74 TYR A N 1
ATOM 597 C CA . TYR A 1 74 ? -3.648 5.248 -8.474 1.00 95.75 74 TYR A CA 1
ATOM 598 C C . TYR A 1 74 ? -3.764 5.553 -6.976 1.00 95.75 74 TYR A C 1
ATOM 600 O O . TYR A 1 74 ? -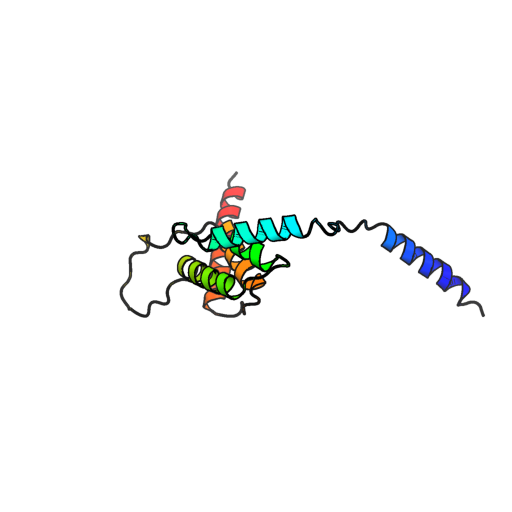4.814 5.340 -6.363 1.00 95.75 74 TYR A O 1
ATOM 608 N N . LEU A 1 75 ? -2.715 6.114 -6.375 1.00 95.12 75 LEU A N 1
ATOM 609 C CA . LEU A 1 75 ? -2.743 6.576 -4.991 1.00 95.12 75 LEU A CA 1
ATOM 610 C C . LEU A 1 75 ? -3.689 7.764 -4.779 1.00 95.12 75 LEU A C 1
ATOM 612 O O . LEU A 1 75 ? -4.329 7.853 -3.727 1.00 95.12 75 LEU A O 1
ATOM 616 N N . ASP A 1 76 ? -3.818 8.653 -5.761 1.00 92.94 76 ASP A N 1
ATOM 617 C CA . ASP A 1 76 ? -4.791 9.745 -5.720 1.00 92.94 76 ASP A CA 1
ATOM 618 C C . ASP A 1 76 ? -6.227 9.199 -5.768 1.00 92.94 76 ASP A C 1
ATOM 620 O O . ASP A 1 76 ? -7.084 9.632 -4.988 1.00 92.94 76 ASP A O 1
ATOM 624 N N . ARG A 1 77 ? -6.482 8.166 -6.587 1.00 92.62 77 ARG A N 1
ATOM 625 C CA . ARG A 1 77 ? -7.762 7.432 -6.585 1.00 92.62 77 ARG A CA 1
ATOM 626 C C . ARG A 1 77 ? -8.048 6.796 -5.223 1.00 92.62 77 ARG A C 1
ATOM 628 O O . ARG A 1 77 ? -9.136 6.995 -4.682 1.00 92.62 77 ARG A O 1
ATOM 635 N N . LEU A 1 78 ? -7.078 6.084 -4.639 1.00 93.06 78 LEU A N 1
ATOM 636 C CA . LEU A 1 78 ? -7.200 5.521 -3.287 1.00 93.06 78 LEU A CA 1
ATOM 637 C C . LEU A 1 78 ? -7.481 6.618 -2.255 1.00 93.06 78 LEU A C 1
ATOM 639 O O . LEU A 1 78 ? -8.383 6.500 -1.431 1.00 93.06 78 LEU A O 1
ATOM 643 N N . THR A 1 79 ? -6.767 7.735 -2.327 1.00 91.38 79 THR A N 1
ATOM 644 C CA . THR A 1 79 ? -6.981 8.875 -1.433 1.00 91.38 79 THR A CA 1
ATOM 645 C C . THR A 1 79 ? -8.420 9.387 -1.506 1.00 91.38 79 THR A C 1
ATOM 647 O O . THR A 1 79 ? -9.023 9.638 -0.461 1.00 91.38 79 THR A O 1
ATOM 650 N N . GLY A 1 80 ? -9.002 9.467 -2.706 1.00 88.75 80 GLY A N 1
ATOM 651 C CA . GLY A 1 80 ? -10.399 9.859 -2.906 1.00 88.75 80 GLY A CA 1
ATOM 652 C C . GLY A 1 80 ? -11.428 8.913 -2.271 1.00 88.75 80 GLY A C 1
ATOM 653 O O . GLY A 1 80 ? -12.509 9.369 -1.896 1.00 88.75 80 GLY A O 1
ATOM 654 N N . VAL A 1 81 ? -11.095 7.627 -2.115 1.00 88.38 81 VAL A N 1
ATOM 655 C CA . VAL A 1 81 ? -11.961 6.612 -1.484 1.00 88.38 81 VAL A CA 1
ATOM 656 C C . VAL A 1 81 ? -11.804 6.599 0.038 1.00 88.38 81 VAL A C 1
ATOM 658 O O . VAL A 1 81 ? -12.796 6.549 0.768 1.00 88.38 81 VAL A O 1
ATOM 661 N N . TYR A 1 82 ? -10.564 6.648 0.531 1.00 87.06 82 TYR A N 1
ATOM 662 C CA . TYR A 1 82 ? -10.255 6.383 1.938 1.00 87.06 82 TYR A CA 1
ATOM 663 C C . TYR A 1 82 ? -10.137 7.640 2.805 1.00 87.06 82 TYR A C 1
ATOM 665 O O . TYR A 1 82 ? -10.354 7.557 4.017 1.00 87.06 82 TYR A O 1
ATOM 673 N N . GLN A 1 83 ? -9.794 8.804 2.242 1.00 82.69 83 GLN A N 1
ATOM 674 C CA . GLN A 1 83 ? -9.713 10.031 3.033 1.00 82.69 83 GLN A CA 1
ATOM 675 C C . GLN A 1 83 ? -11.082 10.709 3.144 1.00 82.69 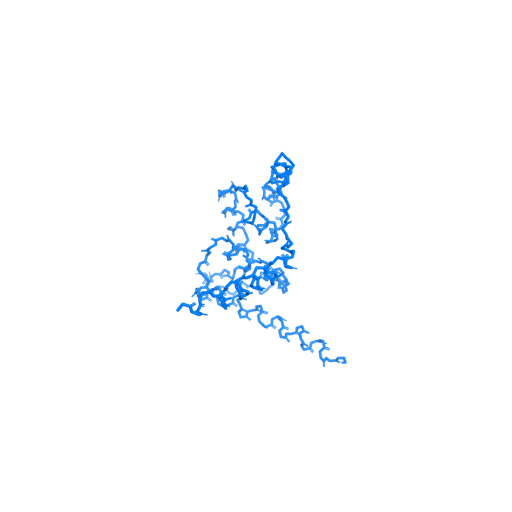83 GLN A C 1
ATOM 677 O O . GLN A 1 83 ? -11.814 10.831 2.160 1.00 82.69 83 GLN A O 1
ATOM 682 N N . PRO A 1 84 ? -11.449 11.210 4.336 1.00 64.94 84 PRO A N 1
ATOM 683 C CA . PRO A 1 84 ? -12.625 12.048 4.460 1.00 64.94 84 PRO A CA 1
ATOM 684 C C . PRO A 1 84 ? -12.401 13.313 3.630 1.00 64.94 84 PRO A C 1
ATOM 686 O O . PRO A 1 84 ? -11.471 14.067 3.907 1.00 64.94 84 PRO A O 1
ATOM 689 N N . GLN A 1 85 ? -13.259 13.558 2.636 1.00 59.12 85 GLN A N 1
ATOM 690 C CA . GLN A 1 85 ? -13.279 14.840 1.937 1.00 59.12 85 GLN A CA 1
ATOM 691 C C . GLN A 1 85 ? -13.363 15.950 2.987 1.00 59.12 85 GLN A C 1
ATOM 693 O O . GLN A 1 85 ? -14.328 16.011 3.756 1.00 59.12 85 GLN A O 1
ATOM 698 N N . SER A 1 86 ? -12.330 16.790 3.059 1.00 45.38 86 SER A N 1
ATOM 699 C CA . SER A 1 86 ? -12.373 18.010 3.854 1.00 45.38 86 SER A CA 1
ATOM 700 C C . SER A 1 86 ? -13.551 18.823 3.346 1.00 45.38 86 SER A C 1
ATOM 702 O O . SER A 1 86 ? -13.537 19.291 2.209 1.00 45.38 86 SER A O 1
ATOM 704 N N . SER A 1 87 ? -14.597 18.934 4.162 1.00 41.97 87 SER A N 1
ATOM 705 C CA . SER A 1 87 ? -15.794 19.708 3.863 1.00 41.97 87 SER A CA 1
ATOM 706 C C . SER A 1 87 ? -15.413 21.170 3.626 1.00 41.97 87 SER A C 1
ATOM 708 O O . SER A 1 87 ? -15.404 21.977 4.549 1.00 41.97 87 SER A O 1
ATOM 710 N N . ARG A 1 88 ? -15.071 21.523 2.384 1.00 44.16 88 ARG A N 1
ATOM 711 C CA . ARG A 1 88 ? -14.939 22.918 1.947 1.00 44.16 88 ARG A CA 1
ATOM 712 C C . ARG A 1 88 ? -16.307 23.533 1.639 1.00 44.16 88 ARG A C 1
ATOM 714 O O . ARG A 1 88 ? -16.437 24.749 1.608 1.00 44.16 88 ARG A O 1
ATOM 721 N N . SER A 1 89 ? -17.344 22.711 1.487 1.00 42.03 89 SER A N 1
ATOM 722 C CA . SER A 1 89 ? -18.739 23.144 1.466 1.00 42.03 89 SER A CA 1
ATOM 723 C C . SER A 1 89 ? -19.415 22.702 2.760 1.00 42.03 89 SER A C 1
ATOM 725 O O . SER A 1 89 ? -19.524 21.503 3.010 1.00 42.03 89 SER A O 1
ATOM 727 N N . GLY A 1 90 ? -19.878 23.653 3.574 1.00 40.78 90 GLY A N 1
ATOM 728 C CA . GLY A 1 90 ? -20.647 23.433 4.808 1.00 40.78 90 GLY A CA 1
ATOM 729 C C . GLY A 1 90 ? -22.045 22.840 4.590 1.00 40.78 90 GLY A C 1
ATOM 730 O O . GLY A 1 90 ? -22.989 23.234 5.263 1.00 40.78 90 GLY A O 1
ATOM 731 N N . ILE A 1 91 ? -22.187 21.915 3.643 1.00 40.62 91 ILE A N 1
ATOM 732 C CA . ILE A 1 91 ? -23.397 21.137 3.409 1.00 40.62 91 ILE A CA 1
ATOM 733 C C . ILE A 1 91 ? -23.129 19.744 3.987 1.00 40.62 91 ILE A C 1
ATOM 735 O O . ILE A 1 91 ? -22.192 19.081 3.530 1.00 40.62 91 ILE A O 1
ATOM 739 N N . PRO A 1 92 ? -23.903 19.284 4.986 1.00 38.00 92 PRO A N 1
ATOM 740 C CA . PRO A 1 92 ? -23.864 17.900 5.429 1.00 38.00 92 PRO A CA 1
ATOM 741 C C . PRO A 1 92 ? -24.310 17.014 4.261 1.00 38.00 92 PRO A C 1
ATOM 743 O O . PRO A 1 92 ? -25.497 16.848 4.000 1.00 38.00 92 PRO A O 1
ATOM 746 N N . LEU A 1 93 ? -23.355 16.491 3.497 1.00 40.88 93 LEU A N 1
ATOM 747 C CA . LEU A 1 93 ? -23.631 15.410 2.564 1.00 40.88 93 LEU A CA 1
ATOM 748 C C . LEU A 1 93 ? -23.839 14.153 3.406 1.00 40.88 93 LEU A C 1
ATOM 750 O O . LEU A 1 93 ? -22.957 13.752 4.167 1.00 40.88 93 LEU A O 1
ATOM 754 N N . GLU A 1 94 ? -25.044 13.607 3.283 1.00 36.59 94 GLU A N 1
ATOM 755 C CA . GLU A 1 94 ? -25.541 12.394 3.923 1.00 36.59 94 GLU A CA 1
ATOM 756 C C . GLU A 1 94 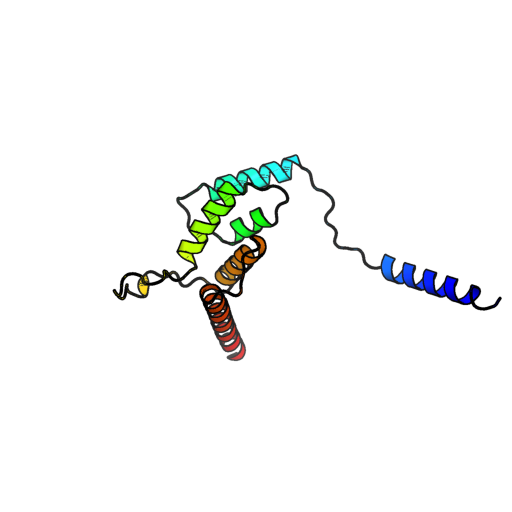? -24.446 11.327 4.175 1.00 36.59 94 GLU A C 1
ATOM 758 O O . GLU A 1 94 ? -23.663 11.014 3.268 1.00 36.59 94 GLU A O 1
ATOM 763 N N . PRO A 1 95 ? -24.408 10.696 5.368 1.00 45.69 95 PRO A N 1
ATOM 764 C CA . PRO A 1 95 ? -23.413 9.679 5.733 1.00 45.69 95 PRO A CA 1
ATOM 765 C C . PRO A 1 95 ? -23.421 8.418 4.844 1.00 45.69 95 PRO A C 1
ATOM 767 O O . PRO A 1 95 ? -22.567 7.546 4.998 1.00 45.69 95 PRO A O 1
ATOM 770 N N . SER A 1 96 ? -24.372 8.316 3.916 1.00 37.78 96 SER A N 1
ATOM 771 C CA . SER A 1 96 ? -24.710 7.146 3.106 1.00 37.78 96 SER A CA 1
ATOM 772 C C . SER A 1 96 ? -23.801 6.891 1.897 1.00 37.78 96 SER A C 1
ATOM 774 O O . SER A 1 96 ? -23.889 5.815 1.312 1.00 37.78 96 SER A O 1
ATOM 776 N N . ARG A 1 97 ? -22.896 7.814 1.530 1.00 43.12 97 ARG A N 1
ATOM 777 C CA . ARG A 1 97 ? -21.945 7.620 0.409 1.00 43.12 97 ARG A CA 1
ATOM 778 C C . ARG A 1 97 ? -20.504 7.296 0.804 1.00 43.12 97 ARG A C 1
ATOM 780 O O . ARG A 1 97 ? -19.648 7.175 -0.066 1.00 43.12 97 ARG A O 1
ATOM 787 N N . ARG A 1 98 ? -20.213 7.127 2.096 1.00 52.97 98 ARG A N 1
ATOM 788 C CA . ARG A 1 98 ? -18.907 6.622 2.538 1.00 52.97 98 ARG A CA 1
ATOM 789 C C . ARG A 1 98 ? -18.994 5.106 2.621 1.00 52.97 98 ARG A C 1
ATOM 791 O O . ARG A 1 98 ? -19.608 4.590 3.555 1.00 52.97 98 ARG A O 1
ATOM 798 N N . LYS A 1 99 ? -18.381 4.386 1.674 1.00 53.91 99 LYS A N 1
ATOM 799 C CA . LYS A 1 99 ? -18.144 2.951 1.861 1.00 53.91 99 LYS A CA 1
ATOM 800 C C . LYS A 1 99 ? -17.396 2.811 3.181 1.00 53.91 99 LYS A C 1
ATOM 802 O O . LYS A 1 99 ? -16.330 3.396 3.379 1.00 53.91 99 LYS A O 1
ATOM 807 N N . LYS A 1 100 ? -18.001 2.112 4.137 1.00 65.31 100 LYS A N 1
ATOM 808 C CA . LYS A 1 100 ? -17.347 1.816 5.403 1.00 65.31 100 LYS A CA 1
ATOM 809 C C . LYS A 1 100 ? -16.280 0.776 5.099 1.00 65.31 100 LYS A C 1
ATOM 811 O O . LYS A 1 100 ? -16.575 -0.411 5.141 1.00 65.31 100 LYS A O 1
ATOM 816 N N . SER A 1 101 ? -15.090 1.248 4.735 1.00 72.88 101 SER A N 1
ATOM 817 C CA . SER A 1 101 ? -13.928 0.397 4.498 1.00 72.88 101 SER A CA 1
ATOM 818 C C . SER A 1 101 ? -13.796 -0.601 5.643 1.00 72.88 101 SER A C 1
ATOM 820 O O . SER A 1 101 ? -13.869 -0.216 6.819 1.00 72.88 101 SER A O 1
ATOM 822 N N . GLY A 1 102 ? -13.603 -1.870 5.294 1.00 85.62 102 GLY A N 1
ATOM 823 C CA . GLY A 1 102 ? -13.304 -2.911 6.263 1.00 85.62 102 GLY A CA 1
ATOM 824 C C . GLY A 1 102 ? -12.010 -2.606 7.018 1.00 85.62 102 GLY A C 1
ATOM 825 O O . GLY A 1 102 ? -11.172 -1.819 6.566 1.00 85.62 102 GLY A O 1
ATOM 826 N N . THR A 1 103 ? -11.835 -3.240 8.177 1.00 93.12 103 THR A N 1
ATOM 827 C CA . THR A 1 103 ? -10.637 -3.108 9.023 1.00 93.12 103 THR A CA 1
ATOM 828 C C . THR A 1 103 ? -9.360 -3.427 8.242 1.00 93.12 103 THR A C 1
ATOM 830 O O . THR A 1 103 ? -8.406 -2.652 8.286 1.00 93.12 103 THR A O 1
ATOM 833 N N . GLY A 1 104 ? -9.368 -4.520 7.470 1.00 94.31 104 GLY A N 1
ATOM 834 C CA . GLY A 1 104 ? -8.236 -4.942 6.639 1.00 94.31 104 GLY A CA 1
ATOM 835 C C . GLY A 1 104 ? -7.937 -3.987 5.482 1.00 94.31 104 GLY A C 1
ATOM 836 O O . GLY A 1 104 ? -6.788 -3.605 5.294 1.00 94.31 104 GLY A O 1
ATOM 837 N N . GLU A 1 105 ? -8.961 -3.531 4.758 1.00 93.38 105 GLU A N 1
ATOM 838 C CA . GLU A 1 105 ? -8.806 -2.562 3.660 1.00 93.38 105 GLU A CA 1
ATOM 839 C C . GLU A 1 105 ? -8.192 -1.240 4.152 1.00 93.38 105 GLU A C 1
ATOM 841 O O . GLU A 1 105 ? -7.266 -0.713 3.537 1.00 93.38 105 GLU A O 1
ATOM 846 N N . LEU A 1 106 ? -8.649 -0.724 5.301 1.00 94.50 106 LEU A N 1
ATOM 847 C CA . LEU A 1 106 ? -8.093 0.496 5.891 1.00 94.50 106 LEU A CA 1
ATOM 848 C C . LEU A 1 106 ? -6.640 0.291 6.345 1.00 94.50 106 LEU A C 1
ATOM 850 O O . LEU A 1 106 ? -5.813 1.193 6.200 1.00 94.50 106 LEU A O 1
ATOM 854 N N . ALA A 1 107 ? -6.319 -0.888 6.884 1.00 96.75 107 ALA A N 1
ATOM 855 C CA . ALA A 1 107 ? -4.951 -1.239 7.248 1.00 96.75 107 ALA A CA 1
ATOM 856 C C . ALA A 1 107 ? -4.036 -1.304 6.014 1.00 96.75 107 ALA A C 1
ATOM 858 O O . ALA A 1 107 ? -2.958 -0.712 6.032 1.00 96.75 107 ALA A O 1
ATOM 859 N N . LEU A 1 108 ? -4.484 -1.945 4.930 1.00 97.38 108 LEU A N 1
ATOM 860 C CA . LEU A 1 108 ? -3.757 -1.999 3.659 1.00 97.38 108 LEU A CA 1
ATOM 861 C C . LEU A 1 108 ? -3.537 -0.605 3.074 1.00 97.38 108 LEU A C 1
ATOM 863 O O . LEU A 1 108 ? -2.429 -0.290 2.652 1.00 97.38 108 LEU A O 1
ATOM 867 N N . TYR A 1 109 ? -4.546 0.265 3.117 1.00 96.00 109 TYR A N 1
ATOM 868 C CA . TYR A 1 109 ? -4.392 1.646 2.669 1.00 96.00 109 TYR A CA 1
ATOM 869 C C . TYR A 1 109 ? -3.327 2.405 3.482 1.00 96.00 109 TYR A C 1
ATOM 871 O O . TYR A 1 109 ? -2.455 3.058 2.908 1.00 96.00 109 TYR A O 1
ATOM 879 N N . LEU A 1 110 ? -3.328 2.275 4.815 1.00 96.25 110 LEU A N 1
ATOM 880 C CA . LEU A 1 110 ? -2.297 2.877 5.673 1.00 96.25 110 LEU A CA 1
ATOM 881 C C . LEU A 1 110 ? -0.891 2.314 5.390 1.00 96.25 110 LEU A C 1
ATOM 883 O O . LEU A 1 110 ? 0.083 3.069 5.436 1.00 96.25 110 LEU A O 1
ATOM 887 N N . LEU A 1 111 ? -0.775 1.018 5.076 1.00 97.50 111 LEU A N 1
ATOM 888 C CA . LEU A 1 111 ? 0.481 0.405 4.629 1.00 97.50 111 LEU A CA 1
ATOM 889 C C . LEU A 1 111 ? 0.927 0.960 3.273 1.00 97.50 111 LEU A C 1
ATOM 891 O O . LEU A 1 111 ? 2.102 1.279 3.112 1.00 97.50 111 LEU A O 1
ATOM 895 N N . GLY A 1 112 ? -0.002 1.162 2.338 1.00 96.00 112 GLY A N 1
ATOM 896 C CA . GLY A 1 112 ? 0.261 1.823 1.061 1.00 96.00 112 GLY A CA 1
ATOM 897 C C . GLY A 1 112 ? 0.852 3.223 1.247 1.00 96.00 112 GLY A C 1
ATOM 898 O O . GLY A 1 112 ? 1.892 3.536 0.672 1.00 96.00 112 GLY A O 1
ATOM 899 N N . LEU A 1 113 ? 0.269 4.044 2.130 1.00 95.75 113 LEU A N 1
ATOM 900 C CA . LEU A 1 113 ? 0.816 5.371 2.457 1.00 95.75 113 LEU A CA 1
ATOM 901 C C . LEU A 1 113 ? 2.249 5.296 3.011 1.00 95.75 113 LEU A C 1
ATOM 903 O O . LEU A 1 113 ? 3.088 6.133 2.674 1.00 95.75 113 LEU A O 1
ATOM 907 N N . ARG A 1 114 ? 2.547 4.286 3.837 1.00 96.12 114 ARG A N 1
ATOM 908 C CA . ARG A 1 114 ? 3.902 4.041 4.357 1.00 96.12 114 ARG A CA 1
ATOM 909 C C . ARG A 1 114 ? 4.870 3.589 3.260 1.00 96.12 114 ARG A C 1
ATOM 911 O O . ARG A 1 114 ? 5.981 4.105 3.218 1.00 96.12 114 ARG A O 1
ATOM 918 N N . ALA A 1 115 ? 4.457 2.693 2.364 1.00 94.69 115 ALA A N 1
ATOM 919 C CA . ALA A 1 115 ? 5.265 2.212 1.234 1.00 94.69 115 ALA A CA 1
ATOM 920 C C . ALA A 1 115 ? 5.546 3.309 0.184 1.00 94.69 115 ALA A C 1
ATOM 922 O O . ALA A 1 115 ? 6.523 3.261 -0.566 1.00 94.69 115 ALA A O 1
ATOM 923 N N . ALA A 1 116 ? 4.702 4.339 0.153 1.00 93.25 116 ALA A N 1
ATOM 924 C CA . ALA A 1 116 ? 4.909 5.571 -0.600 1.00 93.25 116 ALA A CA 1
ATOM 925 C C . ALA A 1 116 ? 5.753 6.619 0.155 1.00 93.25 116 ALA A C 1
ATOM 927 O O . ALA A 1 116 ? 5.855 7.762 -0.288 1.00 93.25 116 ALA A O 1
ATOM 928 N N . CYS A 1 117 ? 6.325 6.255 1.309 1.00 92.62 117 CYS A N 1
ATOM 929 C CA . CYS A 1 117 ? 7.121 7.126 2.175 1.00 92.62 117 CYS A CA 1
ATOM 930 C C . CYS A 1 117 ? 6.392 8.412 2.600 1.00 92.62 117 CYS A C 1
ATOM 932 O O . CYS A 1 117 ? 7.023 9.448 2.818 1.00 92.62 117 CYS A O 1
ATOM 934 N N . GLN A 1 118 ? 5.061 8.378 2.727 1.00 92.31 118 GLN A N 1
ATOM 935 C CA . GLN A 1 118 ? 4.322 9.574 3.107 1.00 92.31 118 GLN A CA 1
ATOM 936 C C . GLN A 1 118 ? 4.384 9.846 4.623 1.00 92.31 118 GLN A C 1
ATOM 938 O O . GLN A 1 118 ? 4.350 8.934 5.450 1.00 92.31 118 GLN A O 1
ATOM 943 N N . ASN A 1 119 ? 4.404 11.130 5.004 1.00 92.12 119 ASN A N 1
ATOM 944 C CA . ASN A 1 119 ? 4.422 11.575 6.405 1.00 92.12 119 ASN A CA 1
ATOM 945 C C . ASN A 1 119 ? 3.146 11.201 7.194 1.00 92.12 119 ASN A C 1
ATOM 947 O O . ASN A 1 119 ? 2.112 11.846 7.048 1.00 92.12 119 ASN A O 1
ATOM 951 N N . MET A 1 120 ? 3.185 10.210 8.078 1.00 91.56 120 MET A N 1
ATOM 952 C CA . MET A 1 120 ? 1.981 9.777 8.805 1.00 91.56 120 MET A CA 1
ATOM 953 C C . MET A 1 120 ? 1.530 10.702 9.944 1.00 91.56 120 MET A C 1
ATOM 955 O O . MET A 1 120 ? 0.450 10.481 10.489 1.00 91.56 120 MET A O 1
ATOM 959 N N . ASP A 1 121 ? 2.287 11.754 10.253 1.00 91.62 121 ASP A N 1
ATOM 960 C CA . ASP A 1 121 ? 2.044 12.630 11.404 1.00 91.62 121 ASP A CA 1
ATOM 961 C C . ASP A 1 121 ? 1.061 13.778 11.106 1.00 91.62 121 ASP A C 1
ATOM 963 O O . ASP A 1 121 ? 0.947 14.735 11.872 1.00 91.62 121 ASP A O 1
ATOM 967 N N . THR A 1 122 ? 0.313 13.703 9.998 1.00 91.38 122 THR A N 1
ATOM 968 C CA . THR A 1 122 ? -0.732 14.694 9.701 1.00 91.38 122 THR A CA 1
ATOM 969 C C . THR A 1 122 ? -2.022 14.410 10.487 1.00 91.38 122 THR A C 1
ATOM 971 O O . THR A 1 122 ? -2.326 13.248 10.804 1.00 91.38 122 THR A O 1
ATOM 974 N N . PRO A 1 123 ? -2.837 15.439 10.793 1.00 90.69 123 PRO A N 1
ATOM 975 C CA . PRO A 1 123 ? -4.122 15.257 11.471 1.00 90.69 123 PRO A CA 1
ATOM 976 C C . PRO A 1 123 ? -5.076 14.307 10.734 1.00 90.69 123 PRO A C 1
ATOM 978 O O . PRO A 1 123 ? -5.772 13.509 11.363 1.00 90.69 123 PRO A O 1
ATOM 981 N N . GLU A 1 124 ? -5.101 14.351 9.403 1.00 88.56 124 GLU A N 1
ATOM 982 C CA . GLU A 1 124 ? -5.960 13.513 8.560 1.00 88.56 124 GLU A CA 1
ATOM 983 C C . GLU A 1 124 ? -5.583 12.036 8.700 1.00 88.56 124 GLU A C 1
ATOM 985 O O . GLU A 1 124 ? -6.446 11.183 8.912 1.00 88.56 124 GLU A O 1
ATOM 990 N N . ARG A 1 125 ? -4.283 11.731 8.666 1.00 90.50 125 ARG A N 1
ATOM 991 C CA . ARG A 1 125 ? -3.765 10.362 8.806 1.00 90.50 125 ARG A CA 1
ATOM 992 C C . ARG A 1 125 ? -3.928 9.846 10.226 1.00 90.50 125 ARG A C 1
ATOM 994 O O . ARG A 1 125 ? -4.323 8.698 10.424 1.00 90.50 125 ARG A O 1
ATOM 1001 N N . SER A 1 126 ? -3.756 10.718 11.214 1.00 91.62 126 SER A N 1
ATOM 1002 C CA . SER A 1 126 ? -4.022 10.407 12.621 1.00 91.62 126 SER A CA 1
ATOM 1003 C C . SER A 1 126 ? -5.487 10.015 12.866 1.00 91.62 126 SER A C 1
ATOM 1005 O O . SER A 1 126 ? -5.768 9.102 13.652 1.00 91.62 126 SER A O 1
ATOM 1007 N N . ARG A 1 127 ? -6.440 10.641 12.156 1.00 91.31 127 ARG A N 1
ATOM 1008 C CA . ARG A 1 127 ? -7.863 10.253 12.193 1.00 91.31 127 ARG A CA 1
ATOM 1009 C C . ARG A 1 127 ? -8.090 8.862 11.605 1.00 91.31 127 ARG A C 1
ATOM 1011 O O . ARG A 1 127 ? -8.815 8.079 12.212 1.00 91.31 127 ARG A O 1
ATOM 1018 N N . LEU A 1 128 ? -7.439 8.526 10.490 1.00 92.31 128 LEU A N 1
ATOM 1019 C CA . LEU A 1 128 ? -7.523 7.187 9.892 1.00 92.31 128 LEU A CA 1
ATOM 1020 C C . LEU A 1 128 ? -6.952 6.105 10.817 1.00 92.31 128 LEU A C 1
ATOM 1022 O O . LEU A 1 128 ? -7.578 5.067 11.018 1.00 92.31 128 LEU A O 1
ATOM 1026 N N . VAL A 1 129 ? -5.809 6.366 11.455 1.00 94.19 129 VAL A N 1
ATOM 1027 C CA . VAL A 1 129 ? -5.234 5.457 12.462 1.00 94.19 129 VAL A CA 1
ATOM 1028 C C . VAL A 1 129 ? -6.189 5.280 13.644 1.00 94.19 129 VAL A C 1
ATOM 1030 O O . VAL A 1 129 ? -6.394 4.166 14.125 1.00 94.19 129 VAL A O 1
ATOM 1033 N N . THR A 1 130 ? -6.814 6.364 14.105 1.00 93.75 130 THR A N 1
ATOM 1034 C CA . THR A 1 130 ? -7.825 6.307 15.172 1.00 93.75 130 THR A CA 1
ATOM 1035 C C . THR A 1 130 ? -9.036 5.475 14.754 1.00 93.75 130 THR A C 1
ATOM 1037 O O . THR A 1 130 ? -9.508 4.644 15.529 1.00 93.75 130 THR A O 1
ATOM 1040 N N . GLN A 1 131 ? -9.509 5.637 13.519 1.00 92.56 131 GLN A N 1
ATOM 1041 C CA . GLN A 1 131 ? -10.590 4.829 12.965 1.00 92.56 131 GLN A CA 1
ATOM 1042 C C . GLN A 1 131 ? -10.220 3.341 12.937 1.00 92.56 131 GLN A C 1
ATOM 1044 O O . GLN A 1 131 ? -11.021 2.519 13.379 1.00 92.56 131 GLN A O 1
ATOM 1049 N N . LEU A 1 132 ? -9.003 2.992 12.506 1.00 95.12 132 LEU A N 1
ATOM 1050 C CA . LEU A 1 132 ? -8.533 1.606 12.518 1.00 95.12 132 LEU A CA 1
ATOM 1051 C C . LEU A 1 132 ? -8.503 1.025 13.942 1.00 95.12 132 LEU A C 1
ATOM 1053 O O . LEU A 1 132 ? -8.997 -0.077 14.165 1.00 95.12 132 LEU A O 1
ATOM 1057 N N . LYS A 1 133 ? -8.013 1.786 14.931 1.00 96.25 133 LYS A N 1
ATOM 1058 C CA . LYS A 1 133 ? -8.038 1.377 16.350 1.00 96.25 133 LYS A CA 1
ATOM 1059 C C . LYS A 1 133 ? -9.459 1.093 16.847 1.00 96.25 133 LYS A C 1
ATOM 1061 O O . LYS A 1 133 ? -9.679 0.125 17.572 1.00 96.25 133 LYS A O 1
ATOM 1066 N N . LEU A 1 134 ? -10.428 1.925 16.463 1.00 94.81 134 LEU A N 1
ATOM 1067 C CA . LEU A 1 134 ? -11.833 1.734 16.834 1.00 94.81 134 LEU A CA 1
ATOM 1068 C C . LEU A 1 134 ? -12.434 0.479 16.192 1.00 94.81 134 LEU A C 1
ATOM 1070 O O . LEU A 1 134 ? -13.180 -0.237 16.862 1.00 94.81 134 LEU A O 1
ATOM 1074 N N . LEU A 1 135 ? -12.105 0.206 14.926 1.00 93.69 135 LEU A N 1
ATOM 1075 C CA . LEU A 1 135 ? -12.540 -1.002 14.225 1.00 93.69 135 LEU A CA 1
ATOM 1076 C C . LEU A 1 135 ? -11.988 -2.267 14.899 1.00 93.69 135 LEU A C 1
ATOM 1078 O O . LEU A 1 135 ? -12.768 -3.143 15.265 1.0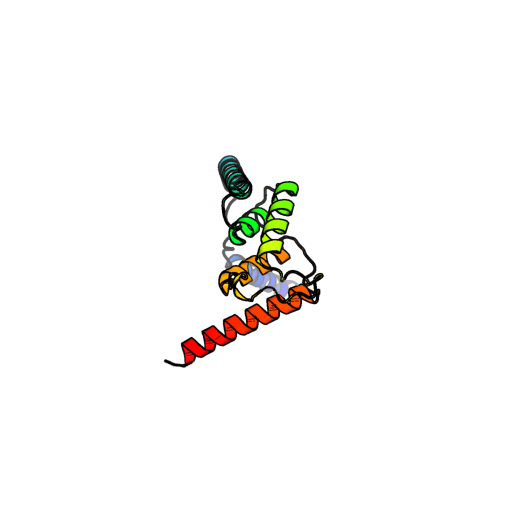0 93.69 135 LEU A O 1
ATOM 1082 N N . LEU A 1 136 ? -10.686 -2.300 15.187 1.00 96.00 136 LEU A N 1
ATOM 1083 C CA . LEU A 1 136 ? -10.041 -3.416 15.888 1.00 96.00 136 LEU A CA 1
ATOM 1084 C C . LEU A 1 136 ? -10.629 -3.644 17.288 1.00 96.00 136 LEU A C 1
ATOM 1086 O O . LEU A 1 136 ? -10.922 -4.773 17.671 1.00 96.00 136 LEU A O 1
ATOM 1090 N N . ASN A 1 137 ? -10.877 -2.575 18.053 1.00 95.75 137 ASN A N 1
ATOM 1091 C CA . ASN A 1 137 ? -11.512 -2.685 19.370 1.00 95.75 137 ASN A CA 1
ATOM 1092 C C . ASN A 1 137 ? -12.943 -3.244 19.276 1.00 95.75 137 ASN A C 1
ATOM 1094 O O . ASN A 1 137 ? -13.398 -3.965 20.164 1.00 95.75 137 ASN A O 1
ATOM 1098 N N . LYS A 1 138 ? -13.676 -2.916 18.205 1.00 93.31 138 LYS A N 1
ATOM 1099 C CA . LYS A 1 138 ? -15.010 -3.473 17.967 1.00 93.31 138 LYS A CA 1
ATOM 1100 C C . LYS A 1 138 ? -14.938 -4.978 17.700 1.00 93.31 138 LYS A C 1
ATOM 1102 O O . LYS A 1 138 ? -15.714 -5.709 18.310 1.00 93.31 138 LYS A O 1
ATOM 1107 N N . GLU A 1 139 ? -14.024 -5.421 16.841 1.00 94.25 139 GLU A N 1
ATOM 1108 C CA . GLU A 1 139 ? -13.814 -6.844 16.530 1.00 94.25 139 GLU A CA 1
ATOM 1109 C C . GLU A 1 139 ? -13.362 -7.627 17.769 1.00 94.25 139 GLU A C 1
ATOM 1111 O O . GLU A 1 139 ? -13.948 -8.653 18.106 1.00 94.25 139 GLU A O 1
ATOM 1116 N N . MET A 1 140 ? -12.419 -7.083 18.543 1.00 94.94 140 MET A N 1
ATOM 1117 C CA . MET A 1 140 ? -11.974 -7.666 19.814 1.00 94.94 140 MET A CA 1
ATOM 1118 C C . MET A 1 140 ? -13.142 -7.885 20.791 1.00 94.94 140 MET A C 1
ATOM 1120 O O . MET A 1 140 ? -13.276 -8.954 21.385 1.00 94.94 140 MET A O 1
ATOM 1124 N N . LYS A 1 141 ? -14.036 -6.896 20.935 1.00 94.38 141 LYS A N 1
ATOM 1125 C CA . LYS A 1 141 ? -15.238 -7.018 21.779 1.00 94.38 141 LYS A CA 1
ATOM 1126 C C . LYS A 1 141 ? -16.255 -8.030 21.254 1.00 94.38 141 LYS A C 1
ATOM 1128 O O . LYS A 1 141 ? -17.109 -8.451 22.025 1.00 94.38 141 LYS A O 1
ATOM 1133 N N . GLN A 1 142 ? -16.237 -8.358 19.963 1.00 92.31 142 GLN A N 1
ATOM 1134 C CA . GLN A 1 142 ? -17.087 -9.411 19.407 1.00 92.31 142 GLN A CA 1
ATOM 1135 C C . GLN A 1 142 ? -16.521 -10.794 19.727 1.00 92.31 142 GLN A C 1
ATOM 1137 O O . GLN A 1 142 ? -17.293 -11.682 20.062 1.00 92.31 142 GLN A O 1
ATOM 1142 N N . ILE A 1 143 ? -15.194 -10.947 19.706 1.00 91.94 143 ILE A N 1
ATOM 1143 C CA . ILE A 1 143 ? -14.518 -12.199 20.073 1.00 91.94 143 ILE A CA 1
ATOM 1144 C C . ILE A 1 143 ? -14.736 -12.523 21.558 1.00 91.94 143 ILE A C 1
ATOM 1146 O O . ILE A 1 143 ? -15.102 -13.641 21.890 1.00 91.94 143 ILE A O 1
ATOM 1150 N N . GLY A 1 144 ? -14.579 -11.541 22.453 1.00 77.88 144 GLY A N 1
ATOM 1151 C CA . GLY A 1 144 ? -14.718 -11.745 23.905 1.00 77.88 144 GLY A CA 1
ATOM 1152 C C . GLY A 1 144 ? -16.153 -11.901 24.431 1.00 77.88 144 GLY A C 1
ATOM 1153 O O . GLY A 1 144 ? -16.353 -11.879 25.641 1.00 77.88 144 GLY A O 1
ATOM 1154 N N . LYS A 1 145 ? -17.157 -11.980 23.550 1.00 72.69 145 LYS A N 1
ATOM 1155 C CA . LYS A 1 145 ? -18.568 -12.213 23.909 1.00 72.69 145 LYS A CA 1
ATOM 1156 C C . LYS A 1 145 ? -18.994 -13.682 23.782 1.00 72.69 145 LYS A C 1
ATOM 1158 O O . LYS A 1 145 ? -20.167 -13.962 24.023 1.00 72.69 145 LYS A O 1
ATOM 1163 N N . ASN A 1 146 ? -18.064 -14.566 23.418 1.00 53.16 146 ASN A N 1
ATOM 1164 C CA . ASN A 1 146 ? -18.253 -16.015 23.357 1.00 53.16 146 ASN A CA 1
ATOM 1165 C C . ASN A 1 146 ? -17.607 -16.701 24.558 1.00 53.16 146 ASN A C 1
ATOM 1167 O O . ASN A 1 146 ? -16.442 -16.357 24.861 1.00 53.16 146 ASN A O 1
#

pLDDT: mean 81.06, std 18.17, range [36.59, 97.5]

Radius of gyration: 23.51 Å; chains: 1; bounding box: 76×45×45 Å

Secondary structure (DSSP, 8-state):
--SHHHHHHHHHHHHHHHTT----PPPP--HHHHHHHHHHHHHHHH-TTSPPPHHHHH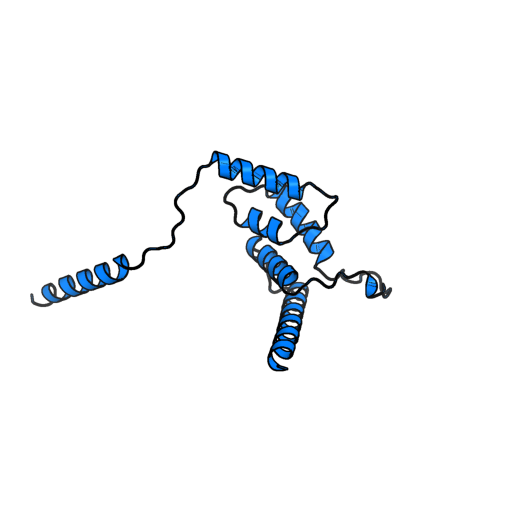HHHHSSS--HHHHHHHHHHHHHHHSPP--SS-----GGGS----HHHHHHHHHHHHHTT--TTSHHHHHHHHHHHHHHHHHHHHHTT-

Sequence (146 aa):
MFFLWLQLPFLSLFHFLFTSVQLCEIPAGNLELIQALNSELLKAVDDGSQEPDPSLYLALRLSNEHNLEKEREYLDRLTGVYQPQSSRSGIPLEPSRRKKSGTGELALYLLGLRAACQNMDTPERSRLVTQLKLLLNKEMKQIGKN

Foldseek 3Di:
DPPVVVVVVVVVVVVVVVVPDPDPDDPDDDPVVLVVVLVVLLVVLVPPVDQQQLQSLLVQLPRPDHDPVSSVVSLVSVCVQQFDPPCPDPDPDDPPPRPPDALVRLVSNLSSCVSVVHDCPDPRNVVSVVVSVVNVVVVVVVVVVD

Organism: NCBI:txid35019